Protein AF-A0A4R4ISL6-F1 (afdb_monomer_lite)

Organism: NCBI:txid2100166

pLDDT: mean 78.83, std 15.63, range [49.06, 94.69]

Secondary structure (DSSP, 8-state):
--SSTTSTTSSGGG----------EEEEEEEEEEE-HHHHHHT-TT--EEEEEE--SSSTT-TTSPPB--S-HHHHHHHHHHHHTTPPPEEEE--B-TTS-B-

Foldseek 3Di:
DPPPVVVVVVVVVPPPPPPPPPQQKFDFKAWDDWACVVCVVVVPNQWIWTAIDDGGSDCESHPPAATATDPDSVVSVVNVCCVVVVDGTDTDGWDQDPVRYID

Sequence (103 aa):
MRKIISMLFICIGMISAPAFSAETNSGVVRVAEIKADWKVDTNNPLLYYYTFNGVLASNCGKPGYLWAKSSDENINKLLNQSYTQSLYPLNLKMQDSESGSCH

Structure (mmCIF, N/CA/C/O backbone):
data_AF-A0A4R4ISL6-F1
#
_entry.id   AF-A0A4R4ISL6-F1
#
loop_
_atom_site.group_PDB
_atom_site.id
_atom_site.type_symbol
_atom_site.label_atom_id
_atom_site.label_alt_id
_atom_site.label_comp_id
_atom_site.label_asym_id
_atom_site.label_entity_id
_atom_site.label_seq_id
_atom_site.pdbx_PDB_ins_code
_atom_site.Cartn_x
_atom_site.Cartn_y
_atom_site.Cartn_z
_atom_site.occupancy
_atom_site.B_iso_or_equiv
_atom_site.auth_seq_id
_atom_site.auth_comp_id
_atom_site.auth_asym_id
_atom_site.auth_atom_id
_atom_site.pdbx_PDB_model_num
ATOM 1 N N . MET A 1 1 ? 22.809 25.974 -51.191 1.00 52.34 1 MET A N 1
ATOM 2 C CA . MET A 1 1 ? 21.950 25.745 -50.007 1.00 52.34 1 MET A CA 1
ATOM 3 C C . MET A 1 1 ? 20.786 24.815 -50.361 1.00 52.34 1 MET A C 1
ATOM 5 O O . MET A 1 1 ? 19.745 25.303 -50.764 1.00 52.34 1 MET A O 1
ATOM 9 N N . ARG A 1 2 ? 20.955 23.483 -50.303 1.00 49.22 2 ARG A N 1
ATOM 10 C CA . ARG A 1 2 ? 19.842 22.519 -50.525 1.00 49.22 2 ARG A CA 1
ATOM 11 C C . ARG A 1 2 ? 19.996 21.158 -49.822 1.00 49.22 2 ARG A C 1
ATOM 13 O O . ARG A 1 2 ? 19.097 20.338 -49.916 1.00 49.22 2 ARG A O 1
ATOM 20 N N . LYS A 1 3 ? 21.105 20.905 -49.113 1.00 49.06 3 LYS A N 1
ATOM 21 C CA . LYS A 1 3 ? 21.424 19.575 -48.551 1.00 49.06 3 LYS A CA 1
ATOM 22 C C . LYS A 1 3 ? 21.222 19.438 -47.035 1.00 49.06 3 LYS A C 1
ATOM 24 O O . LYS A 1 3 ? 21.322 18.336 -46.522 1.00 49.06 3 LYS A O 1
ATOM 29 N N . ILE A 1 4 ? 20.912 20.526 -46.325 1.00 53.81 4 ILE A N 1
ATOM 30 C CA . ILE A 1 4 ? 20.863 20.527 -44.848 1.00 53.81 4 ILE A CA 1
ATOM 31 C C . ILE A 1 4 ? 19.455 20.186 -44.323 1.00 53.81 4 ILE A C 1
ATOM 33 O O . ILE A 1 4 ? 19.309 19.619 -43.249 1.00 53.81 4 ILE A O 1
ATOM 37 N N . ILE A 1 5 ? 18.410 20.439 -45.118 1.00 55.16 5 ILE A N 1
ATOM 38 C CA . ILE A 1 5 ? 17.012 20.203 -44.714 1.00 55.16 5 ILE A CA 1
ATOM 39 C C . ILE A 1 5 ? 16.652 18.704 -44.740 1.00 55.16 5 ILE A C 1
ATOM 41 O O . ILE A 1 5 ? 15.758 18.272 -44.024 1.00 55.16 5 ILE A O 1
ATOM 45 N N . SER A 1 6 ? 17.377 17.882 -45.507 1.00 51.69 6 SER A N 1
ATOM 46 C CA . SER A 1 6 ? 17.026 16.464 -45.684 1.00 51.69 6 SER A CA 1
ATOM 47 C C . SER A 1 6 ? 17.473 15.551 -44.538 1.00 51.69 6 SER A C 1
ATOM 49 O O . SER A 1 6 ? 16.985 14.430 -44.450 1.00 51.69 6 SER A O 1
ATOM 51 N N . MET A 1 7 ? 18.387 15.996 -43.668 1.00 51.91 7 MET A N 1
ATOM 52 C CA . MET A 1 7 ? 18.917 15.153 -42.586 1.00 51.91 7 MET A CA 1
ATOM 53 C C . MET A 1 7 ? 18.133 15.304 -41.272 1.00 51.91 7 MET A C 1
ATOM 55 O O . MET A 1 7 ? 18.188 14.423 -40.421 1.00 51.91 7 MET A O 1
ATOM 59 N N . LEU A 1 8 ? 17.344 16.378 -41.123 1.00 51.28 8 LEU A N 1
ATOM 60 C CA . LEU A 1 8 ? 16.592 16.662 -39.894 1.00 51.28 8 LEU A CA 1
ATOM 61 C C . LEU A 1 8 ? 15.366 15.746 -39.702 1.00 51.28 8 LEU A C 1
ATOM 63 O O . LEU A 1 8 ? 14.896 15.570 -38.584 1.00 51.28 8 LEU A O 1
ATOM 67 N N . PHE A 1 9 ? 14.869 15.127 -40.777 1.00 54.09 9 PHE A N 1
ATOM 68 C CA . PHE A 1 9 ? 13.674 14.275 -40.736 1.00 54.09 9 PHE A CA 1
ATOM 69 C C . PHE A 1 9 ? 13.946 12.823 -40.324 1.00 54.09 9 PHE A C 1
ATOM 71 O O . PHE A 1 9 ? 13.012 12.106 -39.980 1.00 54.09 9 PHE A O 1
ATOM 78 N N . ILE A 1 10 ? 15.207 12.378 -40.315 1.00 54.78 10 ILE A N 1
ATOM 79 C CA . ILE A 1 10 ? 15.551 10.977 -40.011 1.00 54.78 10 ILE A CA 1
ATOM 80 C C . ILE A 1 10 ? 15.654 10.739 -38.492 1.00 54.78 10 ILE A C 1
ATOM 82 O O . ILE A 1 10 ? 15.453 9.622 -38.025 1.00 54.78 10 ILE A O 1
ATOM 86 N N . CYS A 1 11 ? 15.869 11.786 -37.690 1.00 52.47 11 CYS A N 1
ATOM 87 C CA . CYS A 1 11 ? 15.995 11.648 -36.234 1.00 52.47 11 CYS A CA 1
ATOM 88 C C . CYS A 1 11 ? 14.650 11.562 -35.490 1.00 52.47 11 CYS A C 1
ATOM 90 O O . CYS A 1 11 ? 14.622 11.114 -34.349 1.00 52.47 11 CYS A O 1
ATOM 92 N N . ILE A 1 12 ? 13.534 11.955 -36.114 1.00 56.59 12 ILE A N 1
ATOM 93 C CA . ILE A 1 12 ? 12.205 11.959 -35.468 1.00 56.59 12 ILE A CA 1
ATOM 94 C C . ILE A 1 12 ? 11.529 10.574 -35.573 1.00 56.59 12 ILE A C 1
ATOM 96 O O . ILE A 1 12 ? 10.634 10.254 -34.798 1.00 56.59 12 ILE A O 1
ATOM 100 N N . GLY A 1 13 ? 11.991 9.709 -36.485 1.00 49.72 13 GLY A N 1
ATOM 101 C CA . GLY A 1 13 ? 11.409 8.381 -36.717 1.00 49.72 13 GLY A CA 1
ATOM 102 C C . GLY A 1 13 ? 11.790 7.298 -35.698 1.00 49.72 13 GLY A C 1
ATOM 103 O O . GLY A 1 13 ? 11.197 6.225 -35.721 1.00 49.72 13 GLY A O 1
ATOM 104 N N . MET A 1 14 ? 12.757 7.550 -34.807 1.00 54.34 14 MET A N 1
ATOM 105 C CA . MET A 1 14 ? 13.280 6.537 -33.871 1.00 54.34 14 MET A CA 1
ATOM 106 C C . MET A 1 14 ? 12.682 6.597 -32.457 1.00 54.34 14 MET A C 1
ATOM 108 O O . MET A 1 14 ? 13.064 5.799 -31.609 1.00 54.34 14 MET A O 1
ATOM 112 N N . ILE A 1 15 ? 11.716 7.483 -32.196 1.00 57.88 15 ILE A N 1
ATOM 113 C CA . ILE A 1 15 ? 11.022 7.564 -30.900 1.00 57.88 15 ILE A CA 1
ATOM 114 C C . ILE A 1 15 ? 9.534 7.260 -31.092 1.00 57.88 15 ILE A C 1
ATOM 116 O O . ILE A 1 15 ? 8.662 8.030 -30.713 1.00 57.88 15 ILE A O 1
ATOM 120 N N . SER A 1 16 ? 9.224 6.129 -31.722 1.00 49.16 16 SER A N 1
ATOM 121 C CA . SER A 1 16 ? 7.908 5.503 -31.564 1.00 49.16 16 SER A CA 1
ATOM 122 C C . SER A 1 16 ? 8.043 4.359 -30.566 1.00 49.16 16 SER A C 1
ATOM 124 O O . SER A 1 16 ? 7.817 3.195 -30.880 1.00 49.16 16 SER A O 1
ATOM 126 N N . ALA A 1 17 ? 8.443 4.699 -29.335 1.00 58.41 17 ALA A N 1
ATOM 127 C CA . ALA A 1 17 ? 8.089 3.843 -28.215 1.00 58.41 17 ALA A CA 1
ATOM 128 C C . ALA A 1 17 ? 6.559 3.784 -28.221 1.00 58.41 17 ALA A C 1
ATOM 130 O O . ALA A 1 17 ? 5.919 4.845 -28.243 1.00 58.41 17 ALA A O 1
ATOM 131 N N . PRO A 1 18 ? 5.947 2.598 -28.288 1.00 50.56 18 PRO A N 1
ATOM 132 C CA . PRO A 1 18 ? 4.517 2.550 -28.165 1.00 50.56 18 PRO A CA 1
ATOM 133 C C . PRO A 1 18 ? 4.177 3.005 -26.746 1.00 50.5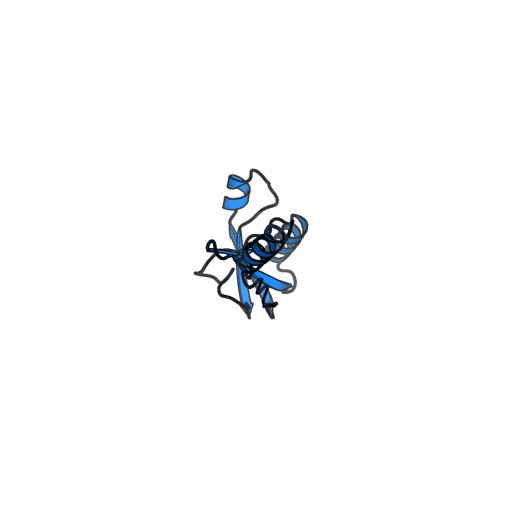6 18 PRO A C 1
ATOM 135 O O . PRO A 1 18 ? 4.420 2.297 -25.775 1.00 50.56 18 PRO A O 1
ATOM 138 N N . ALA A 1 19 ? 3.602 4.198 -26.618 1.00 53.09 19 ALA A N 1
ATOM 139 C CA . ALA A 1 19 ? 2.917 4.613 -25.406 1.00 53.09 19 ALA A CA 1
ATOM 140 C C . ALA A 1 19 ? 1.610 3.809 -25.300 1.00 53.09 19 ALA A C 1
ATOM 142 O O . ALA A 1 19 ? 0.513 4.354 -25.397 1.00 53.09 19 ALA A O 1
ATOM 143 N N . PHE A 1 20 ? 1.717 2.485 -25.154 1.00 52.34 20 PHE A N 1
ATOM 144 C CA . PHE A 1 20 ? 0.600 1.648 -24.754 1.00 52.34 20 PHE A CA 1
ATOM 145 C C . PHE A 1 20 ? 0.377 1.873 -23.260 1.00 52.34 20 PHE A C 1
ATOM 147 O O . PHE A 1 20 ? 0.726 1.052 -22.421 1.00 52.34 20 PHE A O 1
ATOM 154 N N . SER A 1 21 ? -0.261 2.992 -22.924 1.00 49.62 21 SER A N 1
ATOM 155 C CA . SER A 1 21 ? -1.153 2.995 -21.771 1.00 49.62 21 SER A CA 1
ATOM 156 C C . SER A 1 21 ? -2.415 2.266 -22.224 1.00 49.62 21 SER A C 1
ATOM 158 O O . SER A 1 21 ? -3.401 2.881 -22.625 1.00 49.62 21 SER A O 1
ATOM 160 N N . ALA A 1 22 ? -2.345 0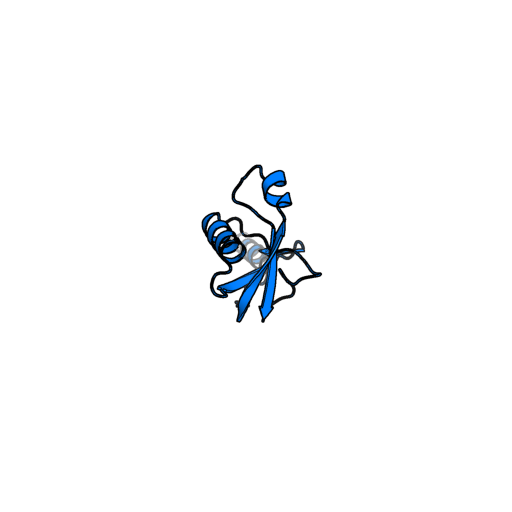.933 -22.307 1.00 50.25 22 ALA A N 1
ATOM 161 C CA . ALA A 1 22 ? -3.560 0.149 -22.414 1.00 50.25 22 ALA A CA 1
ATOM 162 C C . ALA A 1 22 ? -4.349 0.440 -21.135 1.00 50.25 22 ALA A C 1
ATOM 164 O O . ALA A 1 22 ? -3.843 0.251 -20.033 1.00 50.25 22 ALA A O 1
ATOM 165 N N . GLU A 1 23 ? -5.552 0.989 -21.293 1.00 55.41 23 GLU A N 1
ATOM 166 C CA . GLU A 1 23 ? -6.490 1.307 -20.218 1.00 55.41 23 GLU A CA 1
ATOM 167 C C . GLU A 1 23 ? -6.995 -0.003 -19.584 1.00 55.41 23 GLU A C 1
ATOM 169 O O . GLU A 1 23 ? -8.146 -0.405 -19.748 1.00 55.41 23 GLU A O 1
ATOM 174 N N . THR A 1 24 ? -6.116 -0.738 -18.911 1.00 61.12 24 THR A N 1
ATOM 175 C CA . THR A 1 24 ? -6.449 -1.961 -18.190 1.00 61.12 24 THR A CA 1
ATOM 176 C C . THR A 1 24 ? -7.057 -1.565 -16.853 1.00 61.12 24 THR A C 1
ATOM 178 O O . THR A 1 24 ? -6.385 -1.449 -15.829 1.00 61.12 24 THR A O 1
ATOM 181 N N . ASN A 1 25 ? -8.361 -1.291 -16.886 1.00 70.69 25 ASN A N 1
ATOM 182 C CA . ASN A 1 25 ? -9.145 -1.049 -15.684 1.00 70.69 25 ASN A CA 1
ATOM 183 C C . ASN A 1 25 ? -9.381 -2.372 -14.958 1.00 70.69 25 ASN A C 1
ATOM 185 O O . ASN A 1 25 ? -9.894 -3.329 -15.543 1.00 70.69 25 ASN A O 1
ATOM 189 N N . SER A 1 26 ? -9.005 -2.423 -13.681 1.00 82.06 26 SER A N 1
ATOM 190 C CA . SER A 1 26 ? -9.401 -3.525 -12.811 1.00 82.06 26 SER A CA 1
ATOM 191 C C . SER A 1 26 ? -10.889 -3.403 -12.514 1.00 82.06 26 SER A C 1
ATOM 193 O O . SER A 1 26 ? -11.464 -2.312 -12.530 1.00 82.06 26 SER A O 1
ATOM 195 N N . GLY A 1 27 ? -11.520 -4.539 -12.244 1.00 84.12 27 GLY A N 1
ATOM 196 C CA . GLY A 1 27 ? -12.872 -4.556 -11.721 1.00 84.12 27 GLY A CA 1
ATOM 197 C C . GLY A 1 27 ? -12.919 -4.099 -10.265 1.00 84.12 27 GLY A C 1
ATOM 198 O O . GLY A 1 27 ? -12.001 -3.487 -9.718 1.00 84.12 27 GLY A O 1
ATOM 199 N N . VAL A 1 28 ? -14.017 -4.460 -9.616 1.00 87.88 28 VAL A N 1
ATOM 200 C CA . VAL A 1 28 ? -14.252 -4.194 -8.201 1.00 87.88 28 VAL A CA 1
ATOM 201 C C . VAL A 1 28 ? -13.281 -5.031 -7.352 1.00 87.88 28 VAL A C 1
ATOM 203 O O . VAL A 1 28 ? -13.296 -6.263 -7.409 1.00 87.88 28 VAL A O 1
ATOM 206 N N . VAL A 1 29 ? -12.440 -4.362 -6.562 1.00 90.69 29 VAL A N 1
ATOM 207 C CA . VAL A 1 29 ? -11.377 -4.957 -5.738 1.00 90.69 29 VAL A CA 1
ATOM 208 C C . VAL A 1 29 ? -11.406 -4.443 -4.298 1.00 90.69 29 VAL A C 1
ATOM 210 O O . VAL A 1 29 ? -12.001 -3.415 -3.985 1.00 90.69 29 VAL A O 1
ATOM 213 N N . ARG A 1 30 ? -10.758 -5.165 -3.386 1.00 91.75 30 ARG A N 1
ATOM 214 C CA . ARG A 1 30 ? -10.575 -4.779 -1.978 1.00 91.75 30 ARG A CA 1
ATOM 215 C C . ARG A 1 30 ? -9.099 -4.796 -1.633 1.00 91.75 30 ARG A C 1
ATOM 217 O O . ARG A 1 30 ? -8.404 -5.700 -2.081 1.00 91.75 30 ARG A O 1
ATOM 224 N N . VAL A 1 31 ? -8.637 -3.858 -0.808 1.00 93.31 31 VAL A N 1
ATOM 225 C CA . VAL A 1 31 ? -7.275 -3.922 -0.258 1.00 93.31 31 VAL A CA 1
ATOM 226 C C . VAL A 1 31 ? -7.153 -5.192 0.582 1.00 93.31 31 VAL A C 1
ATOM 228 O O . VAL A 1 31 ? -7.955 -5.414 1.489 1.00 93.31 31 VAL A O 1
ATOM 231 N N . ALA A 1 32 ? -6.188 -6.036 0.238 1.00 92.81 32 ALA A N 1
ATOM 232 C CA . ALA A 1 32 ? -5.910 -7.296 0.911 1.00 92.81 32 ALA A CA 1
ATOM 233 C C . ALA A 1 32 ? -4.868 -7.105 2.014 1.00 92.81 32 ALA A C 1
ATOM 235 O O . ALA A 1 32 ? -5.091 -7.535 3.142 1.00 92.81 32 ALA A O 1
ATOM 236 N N . GLU A 1 33 ? -3.759 -6.432 1.702 1.00 93.81 33 GLU A N 1
ATOM 237 C CA . GLU A 1 33 ? -2.657 -6.199 2.635 1.00 93.81 33 GLU A CA 1
ATOM 238 C C . GLU A 1 33 ? -2.038 -4.814 2.413 1.00 93.81 33 GLU A C 1
ATOM 240 O O . GLU A 1 33 ? -2.064 -4.269 1.305 1.00 93.81 33 GLU A O 1
ATOM 245 N N . ILE A 1 34 ? -1.450 -4.261 3.479 1.00 93.88 34 ILE A N 1
ATOM 246 C CA . ILE A 1 34 ? -0.701 -3.000 3.467 1.00 93.88 34 ILE A CA 1
ATOM 247 C C . ILE A 1 34 ? 0.689 -3.237 4.052 1.00 93.88 34 ILE A C 1
ATOM 249 O O . ILE A 1 34 ? 0.827 -3.839 5.117 1.00 93.88 34 ILE A O 1
ATOM 253 N N . LYS A 1 35 ? 1.714 -2.702 3.388 1.00 93.62 35 LYS A N 1
ATOM 254 C CA . LYS A 1 35 ? 3.105 -2.722 3.844 1.00 93.62 35 LYS A CA 1
ATOM 255 C C . LYS A 1 35 ? 3.652 -1.296 3.970 1.00 93.62 35 LYS A C 1
ATOM 257 O O . LYS A 1 35 ? 3.526 -0.482 3.056 1.00 93.62 35 LYS A O 1
ATOM 262 N N . ALA A 1 36 ? 4.260 -1.001 5.120 1.00 88.31 36 ALA A N 1
ATOM 263 C CA . ALA A 1 36 ? 4.724 0.339 5.492 1.00 88.31 36 ALA A CA 1
ATOM 264 C C . ALA A 1 36 ? 6.147 0.677 5.014 1.00 88.31 36 ALA A C 1
ATOM 266 O O . ALA A 1 36 ? 6.601 1.797 5.230 1.00 88.31 36 ALA A O 1
ATOM 267 N N . ASP A 1 37 ? 6.838 -0.252 4.356 1.00 89.50 37 ASP A N 1
ATOM 268 C CA . ASP A 1 37 ? 8.207 -0.078 3.863 1.00 89.50 37 ASP A CA 1
ATOM 269 C C . ASP A 1 37 ? 8.330 1.172 2.984 1.00 89.50 37 ASP A C 1
ATOM 271 O O . ASP A 1 37 ? 9.260 1.950 3.153 1.00 89.50 37 ASP A O 1
ATOM 275 N N . TRP A 1 38 ? 7.328 1.459 2.142 1.00 85.38 38 TRP A N 1
ATOM 276 C CA . TRP A 1 38 ? 7.385 2.649 1.294 1.00 85.38 38 TRP A CA 1
ATOM 277 C C . TRP A 1 38 ? 7.402 3.956 2.086 1.00 85.38 38 TRP A C 1
ATOM 279 O O . TRP A 1 38 ? 8.146 4.874 1.754 1.00 85.38 38 TRP A O 1
ATOM 289 N N . LYS A 1 39 ? 6.626 4.018 3.172 1.00 86.81 39 LYS A N 1
ATOM 290 C CA . LYS A 1 39 ? 6.619 5.154 4.095 1.00 86.81 39 LYS A CA 1
ATOM 291 C C . LYS A 1 39 ? 7.996 5.373 4.712 1.00 86.81 39 LYS A C 1
ATOM 293 O O . LYS A 1 39 ? 8.378 6.523 4.921 1.00 86.81 39 LYS A O 1
ATOM 298 N N . VAL A 1 40 ? 8.719 4.295 5.020 1.00 86.69 40 VAL A N 1
ATOM 299 C CA . VAL A 1 40 ? 10.089 4.363 5.547 1.00 86.69 40 VAL A CA 1
ATOM 300 C C . VAL A 1 40 ? 11.042 4.853 4.458 1.00 86.69 40 VAL A C 1
ATOM 302 O O . VAL A 1 40 ? 11.784 5.803 4.697 1.00 86.69 40 VAL A O 1
ATOM 305 N N . ASP A 1 41 ? 10.954 4.282 3.256 1.00 87.06 41 ASP A N 1
ATOM 306 C CA . ASP A 1 41 ? 11.817 4.614 2.117 1.00 87.06 41 ASP A CA 1
ATOM 307 C C . ASP A 1 41 ? 11.690 6.082 1.684 1.00 87.06 41 ASP A C 1
ATOM 309 O O . ASP A 1 41 ? 12.677 6.711 1.304 1.00 87.06 41 ASP A O 1
ATOM 313 N N . THR A 1 42 ? 10.479 6.647 1.731 1.00 87.31 42 THR A N 1
ATOM 314 C CA . THR A 1 42 ? 10.218 8.030 1.298 1.00 87.31 42 THR A CA 1
ATOM 315 C C . THR A 1 42 ? 10.117 9.028 2.445 1.00 87.31 42 THR A C 1
ATOM 317 O O . THR A 1 42 ? 9.904 10.211 2.188 1.00 87.31 42 THR A O 1
ATOM 320 N N . ASN A 1 43 ? 10.188 8.574 3.701 1.00 90.75 43 ASN A N 1
ATOM 321 C CA . ASN A 1 43 ? 9.891 9.378 4.892 1.00 90.75 43 ASN A CA 1
ATOM 322 C C . ASN A 1 43 ? 8.537 10.129 4.805 1.00 90.75 43 ASN A C 1
ATOM 324 O O . ASN A 1 43 ? 8.385 11.228 5.340 1.00 90.75 43 ASN A O 1
ATOM 328 N N . ASN A 1 44 ? 7.548 9.557 4.103 1.00 87.31 44 ASN A N 1
ATOM 329 C CA . ASN A 1 44 ? 6.207 10.137 3.967 1.00 87.31 44 ASN A CA 1
ATOM 330 C C . ASN A 1 44 ? 5.196 9.238 4.695 1.00 87.31 44 ASN A C 1
ATOM 332 O O . ASN A 1 44 ? 5.006 8.088 4.297 1.00 87.31 44 ASN A O 1
ATOM 336 N N . PRO A 1 45 ? 4.503 9.733 5.740 1.00 86.19 45 PRO A N 1
ATOM 337 C CA . PRO A 1 45 ? 3.597 8.917 6.543 1.00 86.19 45 PRO A CA 1
ATOM 338 C C . PRO A 1 45 ? 2.323 8.471 5.815 1.00 86.19 45 PRO A C 1
ATOM 340 O O . PRO A 1 45 ? 1.543 7.709 6.392 1.00 86.19 45 PRO A O 1
ATOM 343 N N . LEU A 1 46 ? 2.095 8.951 4.594 1.00 88.00 46 LEU A N 1
ATOM 344 C CA . LEU A 1 46 ? 0.900 8.693 3.803 1.00 88.00 46 LEU A CA 1
ATOM 345 C C . LEU A 1 46 ? 1.133 7.717 2.649 1.00 88.00 46 LEU A C 1
ATOM 347 O O . LEU A 1 46 ? 0.159 7.395 1.987 1.00 88.00 46 LEU A O 1
ATOM 351 N N . LEU A 1 47 ? 2.355 7.236 2.405 1.00 91.62 47 LEU A N 1
ATOM 352 C CA . LEU A 1 47 ? 2.659 6.360 1.267 1.00 91.62 47 LEU A CA 1
ATOM 353 C C . LEU A 1 47 ? 2.854 4.903 1.707 1.00 91.62 47 LEU A C 1
ATOM 355 O O . LEU A 1 47 ? 3.654 4.627 2.598 1.00 91.62 47 LEU A O 1
ATOM 359 N N . TYR A 1 48 ? 2.142 3.960 1.083 1.00 93.12 48 TYR A N 1
ATOM 360 C CA . TYR A 1 48 ? 2.229 2.530 1.415 1.00 93.12 48 TYR A CA 1
ATOM 361 C C . TYR A 1 48 ? 2.250 1.627 0.177 1.00 93.12 48 TYR A C 1
ATOM 363 O O . TYR A 1 48 ? 1.786 1.993 -0.901 1.00 93.12 48 TYR A O 1
ATOM 371 N N . TYR A 1 49 ? 2.772 0.415 0.349 1.00 94.25 49 TYR A N 1
ATOM 372 C CA . TYR A 1 49 ? 2.599 -0.658 -0.624 1.00 94.25 49 TYR A CA 1
ATOM 373 C C . TYR A 1 49 ? 1.295 -1.41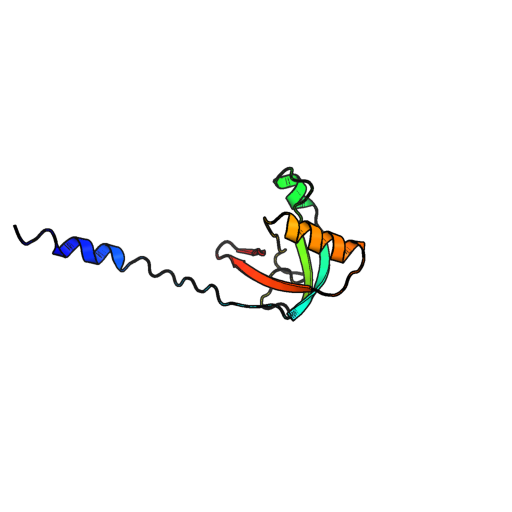3 -0.339 1.00 94.25 49 TYR A C 1
ATOM 375 O O . TYR A 1 49 ? 0.978 -1.677 0.823 1.00 94.25 49 TYR A O 1
ATOM 383 N N . TYR A 1 50 ? 0.580 -1.816 -1.392 1.00 94.31 50 TYR A N 1
ATOM 384 C CA . TYR A 1 50 ? -0.716 -2.492 -1.310 1.00 94.31 50 TYR A CA 1
ATOM 385 C C . TYR A 1 50 ? -0.765 -3.786 -2.129 1.00 94.31 50 TYR A C 1
ATOM 387 O O . TYR A 1 50 ? -0.176 -3.879 -3.212 1.00 94.31 50 TYR A O 1
ATOM 395 N N . THR A 1 51 ? -1.547 -4.749 -1.643 1.00 94.69 51 THR A N 1
ATOM 396 C CA . THR A 1 51 ? -2.111 -5.837 -2.455 1.00 94.69 51 THR A CA 1
ATOM 397 C C . THR A 1 51 ? -3.638 -5.770 -2.444 1.00 94.69 51 THR A C 1
ATOM 399 O O . THR A 1 51 ? -4.243 -5.155 -1.564 1.00 94.69 51 THR A O 1
ATOM 402 N N . PHE A 1 52 ? -4.278 -6.395 -3.430 1.00 93.50 52 PHE A N 1
ATOM 403 C CA . PHE A 1 52 ? -5.712 -6.339 -3.664 1.00 93.50 52 PHE A CA 1
ATOM 404 C C . PHE A 1 52 ? -6.298 -7.717 -3.971 1.00 93.50 52 PHE A C 1
ATOM 406 O O . PHE A 1 52 ? -5.749 -8.495 -4.747 1.00 93.50 52 PHE A O 1
ATOM 413 N N . ASN A 1 53 ? -7.479 -7.980 -3.422 1.00 91.75 53 ASN A N 1
ATOM 414 C CA . ASN A 1 53 ? -8.311 -9.125 -3.770 1.00 91.75 53 ASN A CA 1
ATOM 415 C C . ASN A 1 53 ? -9.402 -8.695 -4.755 1.00 91.75 53 ASN A C 1
ATOM 417 O O . ASN A 1 53 ? -10.078 -7.691 -4.530 1.00 91.75 53 ASN A O 1
ATOM 421 N N . GLY A 1 54 ? -9.621 -9.484 -5.807 1.00 89.19 54 GLY A N 1
ATOM 422 C CA . GLY A 1 54 ? -10.676 -9.263 -6.798 1.00 89.19 54 GLY A CA 1
ATOM 423 C C . GLY A 1 54 ? -10.181 -9.449 -8.230 1.00 89.19 54 GLY A C 1
ATOM 424 O O . GLY A 1 54 ? -9.196 -10.149 -8.469 1.00 89.19 54 GLY A O 1
ATOM 425 N N . VAL A 1 55 ? -10.885 -8.836 -9.185 1.00 88.94 55 VAL A N 1
ATOM 426 C CA . VAL A 1 55 ? -10.542 -8.910 -10.612 1.00 88.94 55 VAL A CA 1
ATOM 427 C C . VAL A 1 55 ? -9.578 -7.780 -10.953 1.00 88.94 55 VAL A C 1
ATOM 429 O O . VAL A 1 55 ? -10.002 -6.659 -11.217 1.00 88.94 55 VAL A O 1
ATOM 432 N N . LEU A 1 56 ? -8.282 -8.080 -10.931 1.00 88.00 56 LEU A N 1
ATOM 433 C CA . LEU A 1 56 ? -7.225 -7.157 -11.339 1.00 88.00 56 LEU A CA 1
ATOM 434 C C . LEU A 1 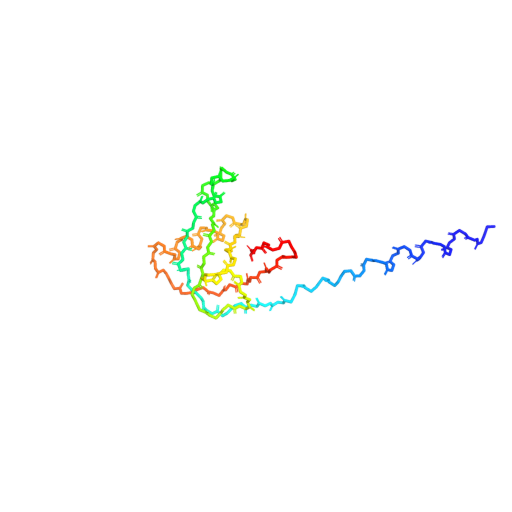56 ? -6.958 -7.283 -12.837 1.00 88.00 56 LEU A C 1
ATOM 436 O O . LEU A 1 56 ? -7.032 -8.377 -13.397 1.00 88.00 56 LEU A O 1
ATOM 440 N N . ALA A 1 57 ? -6.647 -6.164 -13.482 1.00 84.38 57 ALA A N 1
ATOM 441 C CA . ALA A 1 57 ? -6.384 -6.144 -14.917 1.00 84.38 57 ALA A CA 1
ATOM 442 C C . ALA A 1 57 ? -4.976 -6.647 -15.291 1.00 84.38 57 ALA A C 1
ATOM 444 O O . ALA A 1 57 ? -4.740 -7.023 -16.437 1.00 84.38 57 ALA A O 1
ATOM 445 N N . SER A 1 58 ? -4.063 -6.699 -14.318 1.00 84.19 58 SER A N 1
ATOM 446 C CA . SER A 1 58 ? -2.734 -7.297 -14.438 1.00 84.19 58 SER A CA 1
ATOM 447 C C . SER A 1 58 ? -2.373 -8.072 -13.162 1.00 84.19 58 SER A C 1
ATOM 449 O O . SER A 1 58 ? -3.171 -8.193 -12.230 1.00 84.19 58 SER A O 1
ATOM 451 N N . ASN A 1 59 ? -1.158 -8.623 -13.105 1.00 88.12 59 ASN A N 1
ATOM 452 C CA . ASN A 1 59 ? -0.632 -9.233 -11.878 1.00 88.12 59 ASN A CA 1
ATOM 453 C C . ASN A 1 59 ? -0.203 -8.188 -10.833 1.00 88.12 59 ASN A C 1
ATOM 455 O O . ASN A 1 59 ? 0.227 -8.545 -9.737 1.00 88.12 59 ASN A O 1
ATOM 459 N N . CYS A 1 60 ? -0.306 -6.904 -11.157 1.00 87.94 60 CYS A N 1
ATOM 460 C CA . CYS A 1 60 ? 0.070 -5.823 -10.274 1.00 87.94 60 CYS A CA 1
ATOM 461 C C . CYS A 1 60 ? -0.865 -5.694 -9.081 1.00 87.94 60 CYS A C 1
ATOM 463 O O . CYS A 1 60 ? -2.085 -5.729 -9.215 1.00 87.94 60 CYS A O 1
ATOM 465 N N . GLY A 1 61 ? -0.285 -5.590 -7.888 1.00 89.88 61 GLY A N 1
ATOM 466 C CA . GLY A 1 61 ? -1.032 -5.594 -6.638 1.00 89.88 61 GLY A CA 1
ATOM 467 C C . GLY A 1 61 ? -1.730 -6.921 -6.342 1.00 89.88 61 GLY A C 1
ATOM 468 O O . GLY A 1 61 ? -2.480 -6.989 -5.376 1.00 89.88 61 GLY A O 1
ATOM 469 N N . LYS A 1 62 ? -1.502 -7.993 -7.109 1.00 91.50 62 LYS A N 1
ATOM 470 C CA . LYS A 1 62 ? -2.060 -9.312 -6.798 1.00 91.50 62 LYS A CA 1
ATOM 471 C C . LYS A 1 62 ? -1.240 -9.978 -5.681 1.00 91.50 62 LYS A C 1
ATOM 473 O O . LYS A 1 62 ? -0.008 -9.956 -5.751 1.00 91.50 62 LYS A O 1
ATOM 478 N N . PRO A 1 63 ? -1.870 -10.615 -4.676 1.00 90.06 63 PRO A N 1
ATOM 479 C CA . PRO A 1 63 ? -1.149 -11.368 -3.655 1.00 90.06 63 PRO A CA 1
ATOM 480 C C . PRO A 1 63 ? -0.200 -12.399 -4.282 1.00 90.06 63 PRO A C 1
ATOM 482 O O . PRO A 1 63 ? -0.592 -13.153 -5.174 1.00 90.06 63 PRO A O 1
ATOM 485 N N . GLY A 1 64 ? 1.058 -12.406 -3.835 1.00 88.81 64 GLY A N 1
ATOM 486 C CA . GLY A 1 64 ? 2.120 -13.259 -4.385 1.00 88.81 64 GLY A CA 1
ATOM 487 C C . GLY A 1 64 ? 2.857 -12.702 -5.614 1.00 88.81 64 GLY A C 1
ATOM 488 O O . GLY A 1 64 ? 3.774 -13.358 -6.099 1.00 88.81 64 GLY A O 1
ATOM 489 N N . TYR A 1 65 ? 2.498 -11.509 -6.097 1.00 89.06 65 TYR A N 1
ATOM 490 C CA . TYR A 1 65 ? 3.170 -10.808 -7.199 1.00 89.06 65 TYR A CA 1
ATOM 491 C C . TYR A 1 65 ? 3.763 -9.464 -6.724 1.00 89.06 65 TYR A C 1
ATOM 493 O O . TYR A 1 65 ? 4.116 -9.301 -5.553 1.00 89.06 65 TYR A O 1
ATOM 501 N N . LEU A 1 66 ? 3.924 -8.503 -7.643 1.00 90.06 66 LEU A N 1
ATOM 502 C CA . LEU A 1 66 ? 4.436 -7.165 -7.361 1.00 90.06 66 LEU A CA 1
ATOM 503 C C . LEU A 1 66 ? 3.418 -6.343 -6.568 1.00 90.06 66 LEU A C 1
ATOM 505 O O . LEU A 1 66 ? 2.234 -6.306 -6.897 1.00 90.06 66 LEU A O 1
ATOM 509 N N . TRP A 1 67 ? 3.903 -5.643 -5.545 1.00 92.50 67 TRP A N 1
ATOM 510 C CA . TRP A 1 67 ? 3.087 -4.749 -4.731 1.00 92.50 67 TRP A CA 1
ATOM 511 C C . TRP A 1 67 ? 2.814 -3.439 -5.466 1.00 92.50 67 TRP A C 1
ATOM 513 O O . TRP A 1 67 ? 3.706 -2.874 -6.098 1.00 92.50 67 TRP A O 1
ATOM 523 N N . ALA A 1 68 ? 1.592 -2.938 -5.329 1.00 91.88 68 ALA A N 1
ATOM 524 C CA . ALA A 1 68 ? 1.164 -1.673 -5.905 1.00 91.88 68 ALA A CA 1
ATOM 525 C C . ALA A 1 68 ? 1.478 -0.486 -5.002 1.00 91.88 68 ALA A C 1
ATOM 527 O O . ALA A 1 68 ? 1.446 -0.606 -3.778 1.00 91.88 68 ALA A O 1
ATOM 528 N N . LYS A 1 69 ? 1.770 0.662 -5.614 1.00 92.06 69 LYS A N 1
ATOM 529 C CA . LYS A 1 69 ? 2.093 1.905 -4.919 1.00 92.06 69 LYS A CA 1
ATOM 530 C C . LYS A 1 69 ? 1.637 3.136 -5.703 1.00 92.06 69 LYS A C 1
ATOM 532 O O . LYS A 1 69 ? 2.071 3.365 -6.824 1.00 92.06 69 LYS A O 1
ATOM 537 N N . SER A 1 70 ? 0.854 4.008 -5.079 1.00 90.06 70 SER A N 1
ATOM 538 C CA . SER A 1 70 ? 0.429 5.267 -5.706 1.00 90.06 70 SER A CA 1
ATOM 539 C C . SER A 1 70 ? 1.206 6.446 -5.141 1.00 90.06 70 SER A C 1
ATOM 541 O O . SER A 1 70 ? 1.276 6.595 -3.930 1.00 90.06 70 SER A O 1
ATOM 543 N N . SER A 1 71 ? 1.809 7.310 -5.959 1.00 88.38 71 SER A N 1
ATOM 544 C CA . SER A 1 71 ? 2.472 8.520 -5.433 1.00 88.38 71 SER A CA 1
ATOM 545 C C . SER A 1 71 ? 1.476 9.602 -5.000 1.00 88.38 71 SER A C 1
ATOM 547 O O . SER A 1 71 ? 1.885 10.636 -4.479 1.00 88.38 71 SER A O 1
ATOM 549 N N . ASP A 1 72 ? 0.180 9.387 -5.234 1.00 90.19 72 ASP A N 1
ATOM 550 C CA . ASP A 1 72 ? -0.888 10.313 -4.877 1.00 90.19 72 ASP A CA 1
ATOM 551 C C . ASP A 1 72 ? -1.356 10.071 -3.434 1.00 90.19 72 ASP A C 1
ATOM 553 O O . ASP A 1 72 ? -1.938 9.036 -3.096 1.00 90.19 72 ASP A O 1
ATOM 557 N N . GLU A 1 73 ? -1.121 11.045 -2.557 1.00 90.69 73 GLU A N 1
ATOM 558 C CA . GLU A 1 73 ? -1.492 10.957 -1.143 1.00 90.69 73 GLU A CA 1
ATOM 559 C C . GLU A 1 73 ? -2.997 10.772 -0.912 1.00 90.69 73 GLU A C 1
ATOM 561 O O . GLU A 1 73 ? -3.392 10.127 0.062 1.00 90.69 73 GLU A O 1
ATOM 566 N N . ASN A 1 74 ? -3.854 11.316 -1.781 1.00 91.75 74 ASN A N 1
ATOM 567 C CA . ASN A 1 74 ? -5.300 11.157 -1.651 1.00 91.75 74 ASN A CA 1
ATOM 568 C C . ASN A 1 74 ? -5.711 9.723 -1.977 1.00 91.75 74 ASN A C 1
ATOM 570 O O . ASN A 1 74 ? -6.517 9.145 -1.247 1.00 91.75 74 ASN A O 1
ATOM 574 N N . ILE A 1 75 ? -5.106 9.118 -3.003 1.00 91.06 75 ILE A N 1
ATOM 575 C CA . ILE A 1 75 ? -5.320 7.700 -3.313 1.00 91.06 75 ILE A CA 1
ATOM 576 C C . ILE A 1 75 ? -4.867 6.829 -2.141 1.00 91.06 75 ILE A C 1
ATOM 578 O O . ILE A 1 75 ? -5.634 5.986 -1.684 1.00 91.06 75 ILE A O 1
ATOM 582 N N . ASN A 1 76 ? -3.683 7.069 -1.571 1.00 92.44 76 ASN A N 1
ATOM 583 C CA . ASN A 1 76 ? -3.226 6.285 -0.418 1.00 92.44 76 ASN A CA 1
ATOM 584 C C . ASN A 1 76 ? -4.135 6.444 0.807 1.00 92.44 76 ASN A C 1
ATOM 586 O O . ASN A 1 76 ? -4.393 5.466 1.511 1.00 92.44 76 ASN A O 1
ATOM 590 N N . LYS A 1 77 ? -4.649 7.655 1.069 1.00 91.81 77 LYS A N 1
ATOM 591 C CA . LYS A 1 77 ? -5.634 7.882 2.138 1.00 91.81 77 LYS A CA 1
ATOM 592 C C . LYS A 1 77 ? -6.895 7.058 1.902 1.00 91.81 77 LYS A C 1
ATOM 594 O O . LYS A 1 77 ? -7.334 6.383 2.829 1.00 91.81 77 LYS A O 1
ATOM 599 N N . LEU A 1 78 ? -7.432 7.064 0.681 1.00 91.50 78 LEU A N 1
ATOM 600 C CA . LEU A 1 78 ? -8.611 6.274 0.313 1.00 91.50 78 LEU A CA 1
ATOM 601 C C . LEU A 1 78 ? -8.358 4.770 0.464 1.00 91.50 78 LEU A C 1
ATOM 603 O O . LEU A 1 78 ? -9.172 4.068 1.059 1.00 91.50 78 LEU A O 1
ATOM 607 N N . LEU A 1 79 ? -7.212 4.277 -0.008 1.00 92.56 79 LEU A N 1
ATOM 608 C CA . LEU A 1 79 ? -6.832 2.871 0.114 1.00 92.56 79 LEU A CA 1
ATOM 609 C C . LEU A 1 79 ? -6.671 2.457 1.582 1.00 92.56 79 LEU A C 1
ATOM 611 O O . LEU A 1 79 ? -7.252 1.460 2.011 1.00 92.56 79 LEU A O 1
ATOM 615 N N . ASN A 1 80 ? -5.963 3.254 2.384 1.00 91.62 80 ASN A N 1
ATOM 616 C CA . ASN A 1 80 ? -5.778 2.987 3.809 1.00 91.62 80 ASN A CA 1
ATOM 617 C C . ASN A 1 80 ? -7.105 3.033 4.588 1.00 91.62 80 ASN A C 1
ATOM 619 O O . ASN A 1 80 ? -7.366 2.178 5.434 1.00 91.62 80 ASN A O 1
ATOM 623 N N . GLN A 1 81 ? -7.981 3.994 4.284 1.00 90.81 81 GLN A N 1
ATOM 624 C CA . GLN A 1 81 ? -9.330 4.044 4.852 1.00 90.81 81 GLN A CA 1
ATOM 625 C C . GLN A 1 81 ? -10.140 2.812 4.451 1.00 90.81 81 GLN A C 1
ATOM 627 O O . GLN A 1 81 ? -10.766 2.196 5.308 1.00 90.81 81 GLN A O 1
ATOM 632 N N . SER A 1 82 ? -10.076 2.400 3.181 1.00 90.62 82 SER A N 1
ATOM 633 C CA . SER A 1 82 ? -10.802 1.218 2.712 1.00 90.62 82 SER A CA 1
ATOM 634 C C . SER A 1 82 ? -10.384 -0.060 3.436 1.00 90.62 82 SER A C 1
ATOM 636 O O . SER A 1 82 ? -11.238 -0.874 3.781 1.00 90.62 82 SER A O 1
ATOM 638 N N . TYR A 1 83 ? -9.094 -0.185 3.752 1.00 91.19 83 TYR A N 1
ATOM 639 C CA . TYR A 1 83 ? -8.548 -1.297 4.518 1.00 91.19 83 TYR A CA 1
ATOM 640 C C . TYR A 1 83 ? -8.959 -1.241 5.996 1.00 91.19 83 TYR A C 1
ATOM 642 O O . TYR A 1 83 ? -9.534 -2.189 6.524 1.00 91.19 83 TYR A O 1
ATOM 650 N N . THR A 1 84 ? -8.714 -0.111 6.666 1.00 90.44 84 THR A N 1
ATOM 651 C CA . THR A 1 84 ? -8.927 0.037 8.120 1.00 90.44 84 THR A CA 1
ATOM 652 C C . THR A 1 84 ? -10.397 0.044 8.523 1.00 90.44 84 THR A C 1
ATOM 654 O O . THR A 1 84 ? -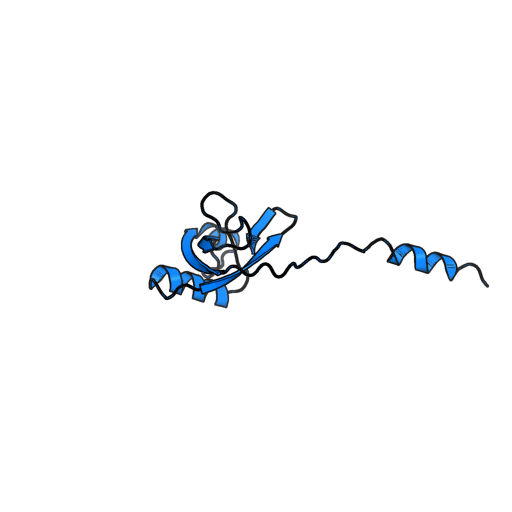10.759 -0.507 9.558 1.00 90.44 84 THR A O 1
ATOM 657 N N . GLN A 1 85 ? -11.256 0.651 7.708 1.00 86.75 85 GLN A N 1
ATOM 658 C CA . GLN A 1 85 ? -12.690 0.767 7.974 1.00 86.75 85 GLN A CA 1
ATOM 659 C C . GLN A 1 85 ? -13.500 -0.331 7.267 1.00 86.75 85 GLN A C 1
ATOM 661 O O . GLN A 1 85 ? -14.727 -0.317 7.330 1.00 86.75 85 GLN A O 1
ATOM 666 N N . SER A 1 86 ? -12.833 -1.280 6.591 1.00 76.12 86 SER A N 1
ATOM 667 C CA . SER A 1 86 ? -13.479 -2.323 5.780 1.00 76.12 86 SER A CA 1
ATOM 668 C C . SER A 1 86 ? -14.519 -1.754 4.803 1.00 76.12 86 SER A C 1
ATOM 670 O O . SER A 1 86 ? -15.588 -2.345 4.609 1.00 76.12 86 SER A O 1
ATOM 672 N N . LEU A 1 87 ? -14.223 -0.588 4.212 1.00 70.69 87 LEU A N 1
ATOM 673 C CA . LEU A 1 87 ? -15.157 0.107 3.323 1.00 70.69 87 LEU A CA 1
ATOM 674 C C . LEU A 1 87 ? -15.436 -0.715 2.062 1.00 70.69 87 LEU A C 1
ATOM 676 O O . LEU A 1 87 ? -14.790 -1.723 1.760 1.00 70.69 87 LEU A O 1
ATOM 680 N N . TYR A 1 88 ? -16.453 -0.257 1.334 1.00 71.62 88 TYR A N 1
ATOM 681 C CA . TYR A 1 88 ? -16.882 -0.808 0.059 1.00 71.62 88 TYR A CA 1
ATOM 682 C C . TYR A 1 88 ? -15.708 -1.052 -0.895 1.00 71.62 88 TYR A C 1
ATOM 684 O O . TYR A 1 88 ? -14.718 -0.317 -0.878 1.00 71.62 88 TYR A O 1
ATOM 692 N N . PRO A 1 89 ? -15.818 -2.085 -1.740 1.00 80.44 89 PRO A N 1
ATOM 693 C CA . PRO A 1 89 ? -14.780 -2.376 -2.708 1.00 80.44 89 PRO A CA 1
ATOM 694 C C . PRO A 1 89 ? -14.622 -1.222 -3.718 1.00 80.44 89 PRO A C 1
ATOM 696 O O . PRO A 1 89 ? -15.577 -0.510 -4.028 1.00 80.44 89 PRO A O 1
ATOM 699 N N . LEU A 1 90 ? -13.402 -1.042 -4.219 1.00 84.56 90 LEU A N 1
ATOM 700 C CA . LEU A 1 90 ? -12.976 0.049 -5.092 1.00 84.56 90 LEU A CA 1
ATOM 701 C C . LEU A 1 90 ? -12.814 -0.455 -6.528 1.00 84.56 90 LEU A C 1
ATOM 703 O O . LEU A 1 90 ? -12.408 -1.591 -6.735 1.00 84.56 90 LEU A O 1
ATOM 707 N N . ASN A 1 91 ? -13.078 0.390 -7.523 1.00 84.75 91 ASN A N 1
ATOM 708 C CA . ASN A 1 91 ? -12.615 0.138 -8.891 1.00 84.75 91 ASN A CA 1
ATOM 709 C C . ASN A 1 91 ? -11.283 0.860 -9.072 1.00 84.75 91 ASN A C 1
ATOM 711 O O . ASN A 1 91 ? -11.215 2.072 -8.858 1.00 84.75 91 ASN A O 1
ATOM 715 N N . LEU A 1 92 ? -10.236 0.118 -9.428 1.00 84.00 92 LEU A N 1
ATOM 716 C CA . LEU A 1 92 ? -8.880 0.651 -9.541 1.00 84.00 92 LEU A CA 1
ATOM 717 C C . LEU A 1 92 ? -8.365 0.523 -10.969 1.00 84.00 92 LEU A C 1
ATOM 719 O O . LEU A 1 92 ? -8.573 -0.485 -11.640 1.00 84.00 92 LEU A O 1
ATOM 723 N N . LYS A 1 93 ? -7.629 1.532 -11.415 1.00 84.38 93 LYS A N 1
ATOM 724 C CA . LYS A 1 93 ? -6.816 1.450 -12.624 1.00 84.38 93 LYS A CA 1
ATOM 725 C C . LYS A 1 93 ? -5.381 1.205 -12.190 1.00 84.38 93 LYS A C 1
ATOM 727 O O . LYS A 1 93 ? -4.888 1.946 -11.347 1.00 84.38 93 LYS A O 1
ATOM 732 N N . MET A 1 94 ? -4.758 0.161 -12.726 1.00 82.25 94 MET A N 1
ATOM 733 C CA . MET A 1 94 ? -3.394 -0.223 -12.358 1.00 82.25 94 MET A CA 1
ATOM 734 C C . MET A 1 94 ? -2.502 -0.175 -13.583 1.00 82.25 94 MET A C 1
ATOM 736 O O . MET A 1 94 ? -2.925 -0.580 -14.670 1.00 82.25 94 MET A O 1
ATOM 740 N N . GLN A 1 95 ? -1.287 0.334 -13.397 1.00 78.88 95 GLN A N 1
ATOM 741 C CA . GLN A 1 95 ? -0.299 0.441 -14.456 1.00 78.88 95 GLN A CA 1
ATOM 742 C C . GLN A 1 95 ? 0.988 -0.294 -14.080 1.00 78.88 95 GLN A C 1
ATOM 744 O O . GLN A 1 95 ? 1.667 0.039 -13.105 1.00 78.88 95 GLN A O 1
ATOM 749 N N . ASP A 1 96 ? 1.339 -1.269 -14.914 1.00 76.44 96 ASP A N 1
ATOM 750 C CA . ASP A 1 96 ? 2.622 -1.961 -14.862 1.00 76.44 96 ASP A CA 1
ATOM 751 C C . ASP A 1 96 ? 3.656 -1.078 -15.572 1.00 76.44 96 ASP A C 1
ATOM 753 O O . ASP A 1 96 ? 3.440 -0.649 -16.709 1.00 76.44 96 ASP A O 1
ATOM 757 N N . SER A 1 97 ? 4.776 -0.779 -14.917 1.00 69.06 97 SER A N 1
ATOM 758 C CA . SER A 1 97 ? 5.885 -0.069 -15.553 1.00 69.06 97 SER A CA 1
ATOM 759 C C . SER A 1 97 ? 6.889 -1.055 -16.155 1.00 69.06 97 SER A C 1
ATOM 761 O O . SER A 1 97 ? 7.112 -2.151 -15.632 1.00 69.06 97 SER A O 1
ATOM 763 N N . GLU A 1 98 ? 7.572 -0.643 -17.226 1.00 61.66 98 GLU A N 1
ATOM 764 C CA . GLU A 1 98 ? 8.643 -1.434 -17.854 1.00 61.66 98 GLU A CA 1
ATOM 765 C C . GLU A 1 98 ? 9.821 -1.719 -16.899 1.00 61.66 98 GLU A C 1
ATOM 767 O O . GLU A 1 98 ? 10.602 -2.637 -17.139 1.00 61.66 98 GLU A O 1
ATOM 772 N N . SER A 1 99 ? 9.938 -0.978 -15.788 1.00 64.56 99 SER A N 1
ATOM 773 C CA . SER A 1 99 ? 10.953 -1.196 -14.750 1.00 64.56 99 SER A CA 1
ATOM 774 C C . SER A 1 99 ? 10.533 -2.200 -13.668 1.00 64.56 99 SER A C 1
ATOM 776 O O . SER A 1 99 ? 11.250 -2.371 -12.681 1.00 64.56 99 SER A O 1
ATOM 778 N N . GLY A 1 100 ? 9.390 -2.876 -13.834 1.00 67.94 100 GLY A N 1
ATOM 779 C CA . GLY A 1 100 ? 8.872 -3.841 -12.862 1.00 67.94 100 GLY A CA 1
ATOM 780 C C . GLY A 1 100 ? 8.278 -3.183 -11.614 1.00 67.94 100 GLY A C 1
ATOM 781 O O . GLY A 1 100 ? 8.173 -3.827 -10.571 1.00 67.94 100 GLY A O 1
ATOM 782 N N . SER A 1 101 ? 7.911 -1.899 -11.696 1.00 74.94 101 SER A N 1
ATOM 783 C CA . SER A 1 101 ? 7.160 -1.203 -10.650 1.00 74.94 101 SER A CA 1
ATOM 784 C C . SER A 1 101 ? 5.670 -1.157 -10.972 1.00 74.94 101 SER A C 1
ATOM 786 O O . SER A 1 101 ? 5.245 -1.282 -12.117 1.00 74.94 101 SER A O 1
ATOM 788 N N . CYS A 1 102 ? 4.879 -0.993 -9.922 1.00 83.56 102 CYS A N 1
ATOM 789 C CA . CYS A 1 102 ? 3.445 -1.200 -9.945 1.00 83.56 102 CYS A CA 1
ATOM 790 C C . CYS A 1 102 ? 2.747 0.025 -9.358 1.00 83.56 102 CYS A C 1
ATOM 792 O O . CYS A 1 102 ? 2.972 0.322 -8.181 1.00 83.56 102 CY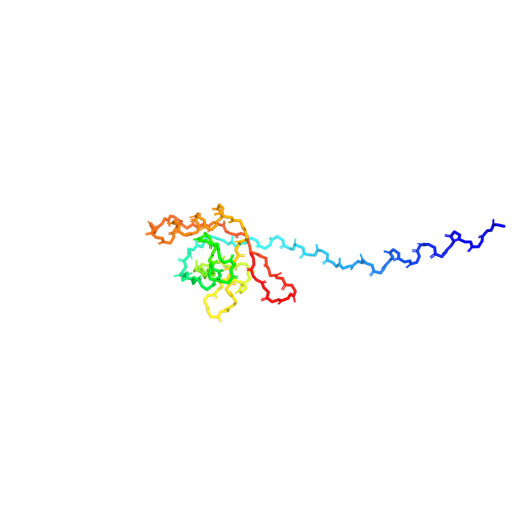S A O 1
ATOM 794 N N . HIS A 1 103 ? 1.961 0.740 -10.169 1.00 79.31 103 HIS A N 1
ATOM 795 C CA . HIS A 1 103 ? 1.397 2.052 -9.829 1.00 79.31 103 HIS A CA 1
ATOM 796 C C . HIS A 1 103 ? -0.128 2.114 -9.902 1.00 79.31 103 HIS A C 1
ATOM 798 O O . HIS A 1 103 ? -0.707 1.505 -10.832 1.00 79.31 103 HIS A O 1
#

Radius of gyration: 19.55 Å; chains: 1; bounding box: 39×39×59 Å